Protein AF-A0A973GD30-F1 (afdb_monomer_lite)

Secondary structure (DSSP, 8-state):
-HHHHHHTTT-PEEEEEETTEEEEEETTTTTTTPPB-HHHHHHHHHHSTT-----BS-EEEE----TTS---PPPHHHHHHHHHHHTS------

Radius of gyration: 12.94 Å; chains: 1; bounding box: 34×26×35 Å

pLDDT: mean 84.68, std 13.88, range [34.47, 96.62]

Structure (mmCIF, N/CA/C/O backbone):
data_AF-A0A973GD30-F1
#
_entry.id   AF-A0A973GD30-F1
#
loop_
_atom_site.group_PDB
_atom_site.id
_atom_site.type_symbol
_atom_site.label_atom_id
_atom_site.label_alt_id
_atom_site.label_comp_id
_atom_site.label_asym_id
_atom_site.label_entity_id
_atom_site.label_seq_id
_atom_site.pdbx_PDB_ins_code
_atom_site.Cartn_x
_atom_site.Cartn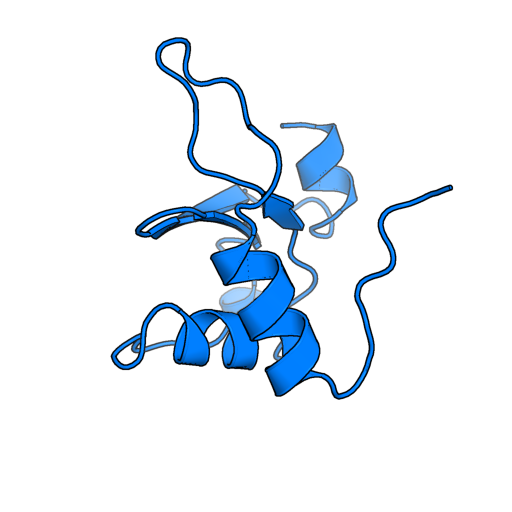_y
_atom_site.Cartn_z
_atom_site.occupancy
_atom_site.B_iso_or_equiv
_atom_site.auth_seq_id
_atom_site.auth_comp_id
_atom_site.auth_asym_id
_atom_site.auth_atom_id
_atom_site.pdbx_PDB_model_num
ATOM 1 N N . LEU A 1 1 ? 11.795 6.688 -6.803 1.00 64.75 1 LEU A N 1
ATOM 2 C CA . LEU A 1 1 ? 11.707 7.157 -5.396 1.00 64.75 1 LEU A CA 1
ATOM 3 C C . LEU A 1 1 ? 11.060 8.535 -5.261 1.00 64.75 1 LEU A C 1
ATOM 5 O O . LEU A 1 1 ? 10.055 8.616 -4.572 1.00 64.75 1 LEU A O 1
ATOM 9 N N . ASP A 1 2 ? 11.543 9.594 -5.922 1.00 68.19 2 ASP A N 1
ATOM 10 C CA . ASP A 1 2 ? 10.949 10.942 -5.764 1.00 68.19 2 ASP A CA 1
ATOM 11 C C . ASP A 1 2 ? 9.473 11.023 -6.190 1.00 68.19 2 ASP A C 1
ATOM 13 O O . ASP A 1 2 ? 8.666 11.652 -5.510 1.00 68.19 2 ASP A O 1
ATOM 17 N N . GLY A 1 3 ? 9.089 10.297 -7.246 1.00 71.75 3 GLY A N 1
ATOM 18 C CA . GLY A 1 3 ? 7.681 10.152 -7.634 1.00 71.75 3 GLY A CA 1
ATOM 19 C C . GLY A 1 3 ? 6.822 9.486 -6.553 1.00 71.75 3 GLY A C 1
ATOM 20 O O . GLY A 1 3 ? 5.717 9.942 -6.282 1.00 71.75 3 GLY A O 1
ATOM 21 N N . PHE A 1 4 ? 7.340 8.463 -5.866 1.00 72.25 4 PHE A N 1
ATOM 22 C CA . PHE A 1 4 ? 6.626 7.819 -4.759 1.00 72.25 4 PHE A CA 1
ATOM 23 C C . PHE A 1 4 ? 6.540 8.724 -3.536 1.00 72.25 4 PHE A C 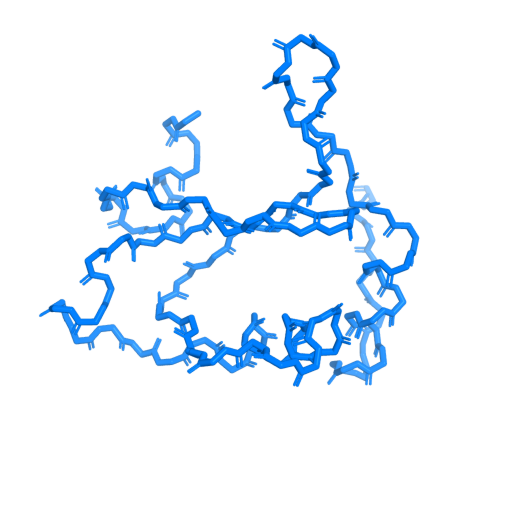1
ATOM 25 O O . PHE A 1 4 ? 5.477 8.798 -2.932 1.00 72.25 4 PHE A O 1
ATOM 32 N N . ARG A 1 5 ? 7.597 9.485 -3.221 1.00 74.75 5 ARG A N 1
ATOM 33 C CA . ARG A 1 5 ? 7.559 10.492 -2.147 1.00 74.75 5 ARG A CA 1
ATOM 34 C C . ARG A 1 5 ? 6.453 11.515 -2.369 1.00 74.75 5 ARG A C 1
ATOM 36 O O . ARG A 1 5 ? 5.765 11.863 -1.419 1.00 74.75 5 ARG A O 1
ATOM 43 N N . ALA A 1 6 ? 6.242 11.952 -3.610 1.00 71.69 6 ALA A N 1
ATOM 44 C CA . ALA A 1 6 ? 5.135 12.847 -3.941 1.00 71.69 6 ALA A CA 1
ATOM 45 C C . ALA A 1 6 ? 3.755 12.200 -3.705 1.00 71.69 6 ALA A C 1
ATOM 47 O O . ALA A 1 6 ? 2.809 12.894 -3.348 1.00 71.69 6 ALA A O 1
ATOM 48 N N . VAL A 1 7 ? 3.640 10.877 -3.871 1.00 72.62 7 VAL A N 1
ATOM 49 C CA . VAL A 1 7 ? 2.402 10.125 -3.609 1.00 72.62 7 VAL A CA 1
ATOM 50 C C . VAL A 1 7 ? 2.159 9.929 -2.110 1.00 72.62 7 VAL A C 1
ATOM 52 O O . VAL A 1 7 ? 1.011 9.997 -1.683 1.00 72.62 7 VAL A O 1
ATOM 55 N N . ILE A 1 8 ? 3.209 9.715 -1.310 1.00 77.88 8 ILE A N 1
ATOM 56 C CA . ILE A 1 8 ? 3.119 9.379 0.124 1.00 77.88 8 ILE A CA 1
ATOM 57 C C . ILE A 1 8 ? 3.339 10.575 1.074 1.00 77.88 8 ILE A C 1
ATOM 59 O O . ILE A 1 8 ? 3.792 10.394 2.199 1.00 77.88 8 ILE A O 1
ATOM 63 N N . ASP A 1 9 ? 3.018 11.793 0.627 1.00 73.44 9 ASP A N 1
ATOM 64 C CA . ASP A 1 9 ? 3.087 13.043 1.415 1.00 73.44 9 ASP A CA 1
ATOM 65 C C . ASP A 1 9 ? 4.503 13.440 1.898 1.00 73.44 9 ASP A C 1
ATOM 67 O O . ASP A 1 9 ? 4.700 14.032 2.957 1.00 73.44 9 ASP A O 1
ATOM 71 N N . GLY A 1 10 ? 5.528 13.116 1.103 1.00 69.06 10 GLY A N 1
ATOM 72 C CA . GLY A 1 10 ? 6.892 13.630 1.273 1.00 69.06 10 GLY A CA 1
ATOM 73 C C . GLY A 1 10 ? 7.709 13.014 2.416 1.00 69.06 10 GLY A C 1
ATOM 74 O O . GLY A 1 10 ? 8.812 13.492 2.684 1.00 69.06 10 GLY A O 1
ATOM 75 N N . GLY A 1 11 ? 7.203 11.971 3.078 1.00 78.12 11 GLY A N 1
ATOM 76 C CA . GLY A 1 11 ? 7.892 11.262 4.159 1.00 78.12 11 GLY A CA 1
ATOM 77 C C . GLY A 1 11 ? 9.027 10.326 3.723 1.00 78.12 11 GLY A C 1
ATOM 78 O O . GLY A 1 11 ? 9.373 10.204 2.541 1.00 78.12 11 GLY A O 1
ATOM 79 N N . TRP A 1 12 ? 9.613 9.640 4.709 1.00 88.88 12 TRP A N 1
ATOM 80 C CA . TRP A 1 12 ? 10.504 8.505 4.461 1.00 88.88 12 TRP A CA 1
ATOM 81 C C . TRP A 1 12 ? 9.689 7.337 3.909 1.00 88.88 12 TRP A C 1
ATOM 83 O O . TRP A 1 12 ? 8.589 7.068 4.380 1.00 88.88 12 TRP A O 1
ATOM 93 N N . ILE A 1 13 ? 10.203 6.685 2.865 1.00 90.69 13 ILE A N 1
ATOM 94 C CA . ILE A 1 13 ? 9.500 5.582 2.209 1.00 90.69 13 ILE A CA 1
ATOM 95 C C . ILE A 1 13 ? 9.848 4.280 2.926 1.00 90.69 13 ILE A C 1
ATOM 97 O O . ILE A 1 13 ? 11.016 3.898 2.962 1.00 90.69 13 ILE A O 1
ATOM 101 N N . GLU A 1 14 ? 8.824 3.561 3.368 1.00 92.06 14 GLU A N 1
ATOM 102 C CA . GLU A 1 14 ? 8.905 2.151 3.736 1.00 92.06 14 GLU A CA 1
ATOM 103 C C . GLU A 1 14 ? 8.349 1.284 2.600 1.00 92.06 14 GLU A C 1
ATOM 105 O O . GLU A 1 14 ? 7.351 1.641 1.970 1.00 92.06 14 GLU A O 1
ATOM 110 N N . ALA A 1 15 ? 8.987 0.138 2.350 1.00 92.62 15 ALA A N 1
ATOM 111 C CA . ALA A 1 15 ? 8.508 -0.880 1.422 1.00 92.62 15 ALA A CA 1
ATOM 112 C C . ALA A 1 15 ? 7.995 -2.107 2.190 1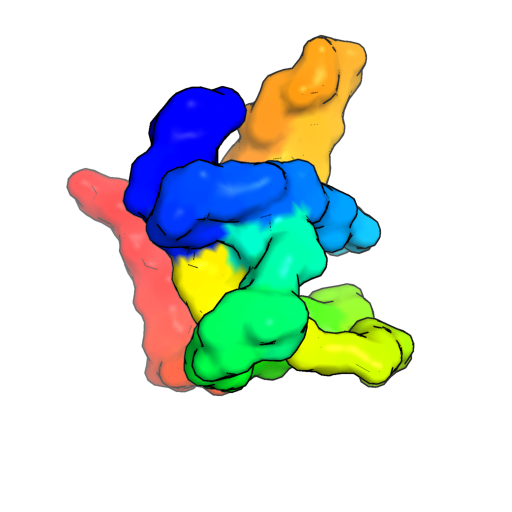.00 92.62 15 ALA A C 1
ATOM 114 O O . ALA A 1 15 ? 8.767 -2.819 2.832 1.00 92.62 15 ALA A O 1
ATOM 115 N N . VAL A 1 16 ? 6.704 -2.402 2.061 1.00 92.50 16 VAL A N 1
ATOM 116 C CA . VAL A 1 16 ? 6.058 -3.613 2.576 1.00 92.50 16 VAL A CA 1
ATOM 117 C C . VAL A 1 16 ? 5.870 -4.579 1.412 1.00 92.50 16 VAL A C 1
ATOM 119 O O . VAL A 1 16 ? 4.985 -4.391 0.580 1.00 92.50 16 VAL A O 1
ATOM 122 N N . SER A 1 17 ? 6.718 -5.603 1.330 1.00 91.12 17 SER A N 1
ATOM 123 C CA . SER A 1 17 ? 6.715 -6.551 0.207 1.00 91.12 17 SER A CA 1
ATOM 124 C C . SER A 1 17 ? 6.237 -7.936 0.624 1.00 91.12 17 SER A C 1
ATOM 126 O O . SER A 1 17 ? 6.511 -8.402 1.731 1.00 91.12 17 SER A O 1
ATOM 128 N N . GLY A 1 18 ? 5.539 -8.602 -0.288 1.00 87.19 18 GLY A N 1
ATOM 129 C CA . GLY A 1 18 ? 5.087 -9.980 -0.159 1.00 87.19 18 GLY A CA 1
ATOM 130 C C . GLY A 1 18 ? 5.051 -10.652 -1.526 1.00 87.19 18 GLY A C 1
ATOM 131 O O . GLY A 1 18 ? 5.535 -10.101 -2.511 1.00 87.19 18 GLY A O 1
ATOM 132 N N . ARG A 1 19 ? 4.473 -11.854 -1.597 1.00 85.50 19 ARG A N 1
ATOM 133 C CA . ARG A 1 19 ? 4.397 -12.585 -2.864 1.00 85.50 19 ARG A CA 1
ATOM 134 C C . ARG A 1 19 ? 3.527 -11.821 -3.867 1.00 85.50 19 ARG A C 1
ATOM 136 O O . ARG A 1 19 ? 2.334 -11.653 -3.638 1.00 85.50 19 ARG A O 1
ATOM 143 N N . GLY A 1 20 ? 4.121 -11.401 -4.974 1.00 84.62 20 GLY A N 1
ATOM 144 C CA . GLY A 1 20 ? 3.464 -10.727 -6.090 1.00 84.62 20 GLY A CA 1
ATOM 145 C C . GLY A 1 20 ? 3.191 -9.235 -5.894 1.00 84.62 20 GLY A C 1
ATOM 146 O O . GLY A 1 20 ? 2.480 -8.676 -6.734 1.00 84.62 20 GLY A O 1
ATOM 147 N N . PHE A 1 21 ? 3.704 -8.598 -4.830 1.00 90.38 21 PHE A N 1
ATOM 148 C CA . PHE A 1 21 ? 3.498 -7.167 -4.593 1.00 90.38 21 PHE A CA 1
ATOM 149 C C . PHE A 1 21 ? 4.595 -6.485 -3.765 1.00 90.38 21 PHE A C 1
ATOM 151 O O . PHE A 1 21 ? 5.188 -7.078 -2.860 1.00 90.38 21 PHE A O 1
ATOM 158 N N . THR A 1 22 ? 4.721 -5.178 -3.979 1.00 93.50 22 THR A N 1
ATOM 159 C CA . THR A 1 22 ? 5.367 -4.235 -3.065 1.00 93.50 22 THR A CA 1
ATOM 160 C C . THR A 1 22 ? 4.436 -3.050 -2.826 1.00 93.50 22 THR A C 1
ATOM 162 O O . THR A 1 22 ? 3.868 -2.482 -3.756 1.00 93.50 22 THR A O 1
ATOM 165 N N . LEU A 1 23 ? 4.239 -2.684 -1.560 1.00 93.12 23 LEU A N 1
ATOM 166 C CA . LEU A 1 23 ? 3.515 -1.483 -1.161 1.00 93.12 23 LEU A CA 1
ATOM 167 C C . LEU A 1 23 ? 4.487 -0.469 -0.563 1.00 93.12 23 LEU A C 1
ATOM 169 O O . LEU A 1 23 ? 5.203 -0.783 0.381 1.00 93.12 23 LEU A O 1
ATOM 173 N N . TYR A 1 24 ? 4.460 0.755 -1.073 1.00 93.31 24 TYR A N 1
ATOM 174 C CA . TYR A 1 24 ? 5.206 1.885 -0.538 1.00 93.31 24 TYR A CA 1
ATOM 175 C C . TYR A 1 24 ? 4.296 2.807 0.272 1.00 93.31 24 TYR A C 1
ATOM 177 O O . TYR A 1 24 ? 3.230 3.208 -0.206 1.00 93.31 24 TYR A O 1
ATOM 185 N N . CYS A 1 25 ? 4.721 3.170 1.480 1.00 94.12 25 CYS A N 1
ATOM 186 C CA . CYS A 1 25 ? 4.018 4.100 2.369 1.00 94.12 25 CYS A CA 1
ATOM 187 C C . CYS A 1 25 ? 4.995 4.975 3.167 1.00 94.12 25 CYS A C 1
ATOM 189 O O . CYS A 1 25 ? 6.207 4.783 3.098 1.00 94.12 25 CYS A O 1
ATOM 191 N N . ASP A 1 26 ? 4.464 5.952 3.907 1.00 93.81 26 ASP A N 1
ATOM 192 C CA . ASP A 1 26 ? 5.255 6.763 4.839 1.00 93.81 26 ASP A CA 1
ATOM 193 C C . ASP A 1 26 ? 5.629 5.933 6.073 1.00 93.81 26 ASP A C 1
ATOM 195 O O . ASP A 1 26 ? 4.755 5.572 6.866 1.00 93.81 26 ASP A O 1
ATOM 199 N N . GLU A 1 27 ? 6.925 5.664 6.236 1.00 93.88 27 GLU A N 1
ATOM 200 C CA . GLU A 1 27 ? 7.518 4.936 7.368 1.00 93.88 27 GLU A CA 1
ATOM 201 C C . GLU A 1 27 ? 7.095 5.544 8.718 1.00 93.88 27 GLU A C 1
ATOM 203 O O . GLU A 1 27 ? 6.856 4.853 9.709 1.00 93.88 27 GLU A O 1
ATOM 208 N N . GLU A 1 28 ? 6.926 6.866 8.763 1.00 93.69 28 GLU A N 1
ATOM 209 C CA . GLU A 1 28 ? 6.579 7.601 9.976 1.00 93.69 28 GLU A CA 1
ATOM 210 C C . GLU A 1 28 ? 5.076 7.884 10.088 1.00 93.69 28 GLU A C 1
ATOM 212 O O . GLU A 1 28 ? 4.654 8.628 10.978 1.00 93.69 28 GLU A O 1
ATOM 217 N N . GLY A 1 29 ? 4.236 7.304 9.224 1.00 93.38 29 GLY A N 1
ATOM 218 C CA . GLY A 1 29 ? 2.812 7.637 9.145 1.00 93.38 29 GLY A CA 1
ATOM 219 C C . GLY A 1 29 ? 2.062 7.484 10.476 1.00 93.38 29 GLY A C 1
ATOM 220 O O . GLY A 1 29 ? 1.166 8.273 10.784 1.00 93.38 29 GLY A O 1
ATOM 221 N N . LYS A 1 30 ? 2.464 6.521 11.317 1.00 92.94 30 LYS A N 1
ATOM 222 C CA . LYS A 1 30 ? 1.943 6.367 12.690 1.00 92.94 30 LYS A CA 1
ATOM 223 C C . LYS A 1 30 ? 2.377 7.509 13.608 1.00 92.94 30 LYS A C 1
ATOM 225 O O . LYS A 1 30 ? 1.538 8.076 14.302 1.00 92.94 30 LYS A O 1
ATOM 230 N N . ASN A 1 31 ? 3.663 7.860 13.588 1.00 93.81 31 ASN A N 1
ATOM 231 C CA . ASN A 1 31 ? 4.237 8.921 14.422 1.00 93.81 31 ASN A CA 1
ATOM 232 C C . ASN A 1 31 ? 3.676 10.300 14.049 1.00 93.81 31 ASN A C 1
ATOM 234 O O . ASN A 1 31 ? 3.442 11.133 14.919 1.00 93.81 31 ASN A O 1
ATOM 238 N N . LYS A 1 32 ? 3.395 10.513 12.760 1.00 92.25 32 LYS A N 1
ATOM 239 C CA . LYS A 1 32 ? 2.761 11.724 12.219 1.00 92.25 32 LYS A CA 1
ATOM 240 C C . LYS A 1 32 ? 1.253 11.796 12.482 1.00 92.25 32 LYS A C 1
ATOM 242 O O . LYS A 1 32 ? 0.638 12.823 12.216 1.00 92.25 32 LYS A O 1
ATOM 247 N N . GLY A 1 33 ? 0.639 10.721 12.983 1.00 93.38 33 GLY A N 1
ATOM 248 C CA . GLY A 1 33 ? -0.803 10.665 13.222 1.00 93.38 33 GLY A CA 1
ATOM 249 C C . GLY A 1 33 ? -1.637 10.685 11.937 1.00 93.38 33 GLY A C 1
ATOM 250 O O . GLY A 1 33 ? -2.761 11.194 11.944 1.00 93.38 33 GLY A O 1
ATOM 251 N N . LEU A 1 34 ? -1.106 10.150 10.829 1.00 93.06 34 LEU A N 1
ATOM 252 C CA . LEU A 1 34 ? -1.855 10.047 9.578 1.00 93.06 34 LEU A CA 1
ATOM 253 C C . LEU A 1 34 ? -3.089 9.156 9.754 1.00 93.06 34 LEU A C 1
ATOM 255 O O . LEU A 1 34 ? -3.182 8.310 10.643 1.00 93.06 34 LEU A O 1
ATOM 259 N N . ARG A 1 35 ? -4.083 9.334 8.885 1.00 95.31 35 ARG A N 1
ATOM 260 C CA . ARG A 1 35 ? -5.294 8.507 8.921 1.00 95.31 35 ARG A CA 1
ATOM 261 C C . ARG A 1 35 ? -5.009 7.101 8.402 1.00 95.31 35 ARG A C 1
ATOM 263 O O . ARG A 1 35 ? -4.296 6.939 7.417 1.00 95.31 35 ARG A O 1
ATOM 270 N N . VAL A 1 36 ? -5.655 6.099 8.999 1.00 96.62 36 VAL A N 1
ATOM 271 C CA . VAL A 1 36 ? -5.614 4.717 8.497 1.00 96.62 36 VAL A CA 1
ATOM 272 C C . VAL A 1 36 ? -6.124 4.665 7.058 1.00 96.62 36 VAL A C 1
ATOM 274 O O . VAL A 1 36 ? -7.274 5.017 6.772 1.00 96.62 36 VAL A O 1
ATOM 277 N N . ASN A 1 37 ? -5.300 4.133 6.166 1.00 94.44 37 ASN A N 1
ATOM 278 C CA . ASN A 1 37 ? -5.683 3.777 4.815 1.00 94.44 37 ASN A CA 1
ATOM 279 C C . ASN A 1 37 ? -6.348 2.403 4.824 1.00 94.44 37 ASN A C 1
ATOM 281 O O . ASN A 1 37 ? -5.713 1.356 4.671 1.00 94.44 37 ASN A O 1
ATOM 285 N N . ARG A 1 38 ? -7.668 2.412 5.038 1.00 93.25 38 ARG A N 1
ATOM 286 C CA . ARG A 1 38 ? -8.478 1.188 5.099 1.00 93.25 38 ARG A CA 1
ATOM 287 C C . ARG A 1 38 ? -8.388 0.376 3.810 1.00 93.25 38 ARG A C 1
ATOM 289 O O . ARG A 1 38 ? -8.362 -0.845 3.886 1.00 93.25 38 ARG A O 1
ATOM 296 N N . ARG A 1 39 ? -8.310 1.036 2.650 1.00 91.62 39 ARG A N 1
ATOM 297 C CA . ARG A 1 39 ? -8.239 0.364 1.346 1.00 91.62 39 ARG A CA 1
ATOM 298 C C . ARG A 1 39 ? -6.952 -0.441 1.209 1.00 91.62 39 ARG A C 1
ATOM 300 O O . ARG A 1 39 ? -7.035 -1.641 0.972 1.00 91.62 39 ARG A O 1
ATOM 307 N N . ALA A 1 40 ? -5.803 0.197 1.434 1.00 92.44 40 ALA A N 1
ATOM 308 C CA . ALA A 1 40 ? -4.502 -0.471 1.415 1.00 92.44 40 ALA A CA 1
ATOM 309 C C . ALA A 1 40 ? -4.416 -1.576 2.478 1.00 92.44 40 ALA A C 1
ATOM 311 O O . ALA A 1 40 ? -4.018 -2.697 2.182 1.00 92.44 40 ALA A O 1
ATOM 312 N N . THR A 1 41 ? -4.874 -1.287 3.700 1.00 94.50 41 THR A N 1
ATOM 313 C CA . THR A 1 41 ? -4.860 -2.255 4.807 1.00 94.50 41 THR A CA 1
ATOM 314 C C . THR A 1 41 ? -5.677 -3.509 4.489 1.00 94.50 41 THR A C 1
ATOM 316 O O . THR A 1 41 ? -5.234 -4.616 4.780 1.00 94.50 41 THR A O 1
ATOM 319 N N . LEU A 1 42 ? -6.874 -3.361 3.912 1.00 92.38 42 LEU A N 1
ATOM 320 C CA . LEU A 1 42 ? -7.726 -4.507 3.594 1.00 92.38 42 LEU A CA 1
ATOM 321 C C . LEU A 1 42 ? -7.160 -5.340 2.440 1.00 92.38 42 LEU A C 1
ATOM 323 O O . LEU A 1 42 ? -7.162 -6.561 2.552 1.00 92.38 42 LEU A O 1
ATOM 327 N N . VAL A 1 43 ? -6.611 -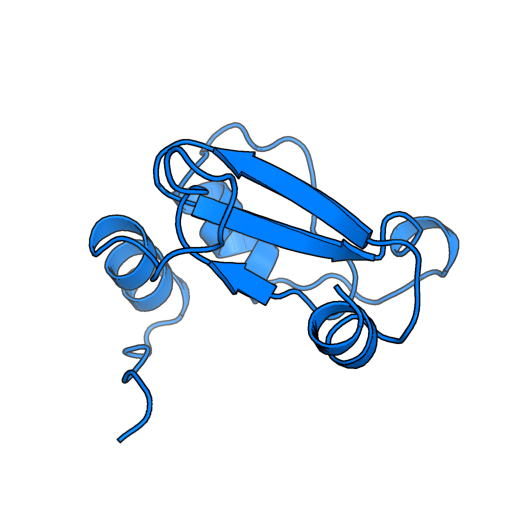4.711 1.394 1.00 91.44 43 VAL A N 1
ATOM 328 C CA . VAL A 1 43 ? -5.951 -5.449 0.301 1.00 91.44 43 VAL A CA 1
ATOM 329 C C . VAL A 1 43 ? -4.733 -6.210 0.809 1.00 91.44 43 VAL A C 1
ATOM 331 O O . VAL A 1 43 ? -4.594 -7.392 0.511 1.00 91.44 43 VAL A O 1
ATOM 334 N N . LEU A 1 44 ? -3.902 -5.596 1.660 1.00 92.06 44 LEU A N 1
ATOM 335 C CA . LEU A 1 44 ? -2.785 -6.311 2.278 1.00 92.06 44 LEU A CA 1
ATOM 336 C C . LEU A 1 44 ? -3.249 -7.471 3.154 1.00 92.06 44 LEU A C 1
ATOM 338 O O . LEU A 1 44 ? -2.620 -8.516 3.1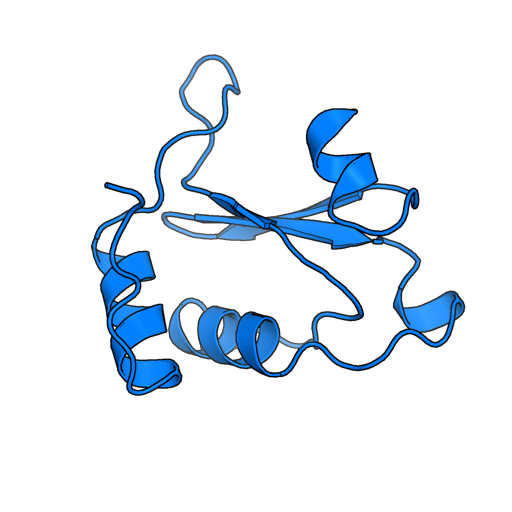34 1.00 92.06 44 LEU A O 1
ATOM 342 N N . ARG A 1 45 ? -4.354 -7.339 3.893 1.00 92.88 45 ARG A N 1
ATOM 343 C CA . ARG A 1 45 ? -4.909 -8.464 4.661 1.00 92.88 45 ARG A CA 1
ATOM 344 C C . ARG A 1 45 ? -5.504 -9.551 3.775 1.00 92.88 45 ARG A C 1
ATOM 346 O O . ARG A 1 45 ? -5.537 -10.697 4.198 1.00 92.88 45 ARG A O 1
ATOM 353 N N . HIS A 1 46 ? -5.970 -9.225 2.576 1.00 91.19 46 HIS A N 1
ATOM 354 C CA . HIS A 1 46 ? -6.399 -10.238 1.620 1.00 91.19 46 HIS A CA 1
ATOM 355 C C . HIS A 1 46 ? -5.188 -11.021 1.085 1.00 91.19 46 HIS A C 1
ATOM 357 O O . HIS A 1 46 ? -5.153 -12.245 1.176 1.00 91.19 46 HIS A O 1
ATOM 363 N N . LEU A 1 47 ? -4.164 -10.309 0.604 1.00 90.12 47 LEU A N 1
ATOM 364 C CA . LEU A 1 47 ? -2.941 -10.890 0.028 1.00 90.12 47 LEU A CA 1
ATOM 365 C C . LEU A 1 47 ? -2.046 -11.568 1.074 1.00 90.12 47 LEU A C 1
ATOM 367 O O . LEU A 1 47 ? -1.357 -12.549 0.803 1.00 90.12 47 LEU A O 1
ATOM 371 N N . TRP A 1 48 ? -2.064 -11.047 2.295 1.00 92.12 48 TRP A N 1
ATOM 372 C CA . TRP A 1 48 ? -1.315 -11.530 3.441 1.00 92.12 48 TRP A CA 1
ATOM 373 C C . TRP A 1 48 ? -2.251 -11.615 4.662 1.00 92.12 48 TRP A C 1
ATOM 375 O O . TRP A 1 48 ? -2.258 -10.728 5.516 1.00 92.12 48 TRP A O 1
ATOM 385 N N . PRO A 1 49 ? -3.004 -12.725 4.822 1.00 90.69 49 PRO A N 1
ATOM 386 C CA . PRO A 1 49 ? -4.015 -12.890 5.881 1.00 90.69 49 PRO A CA 1
ATOM 387 C C . PRO A 1 49 ? -3.539 -12.692 7.322 1.00 90.69 49 PRO A C 1
ATOM 389 O O . PRO A 1 49 ? -4.340 -12.415 8.211 1.00 90.69 49 PRO A O 1
ATOM 392 N N . ARG A 1 50 ? -2.233 -12.838 7.572 1.00 91.69 50 ARG A N 1
ATOM 393 C CA . ARG A 1 50 ? -1.606 -12.621 8.884 1.00 91.69 50 ARG A CA 1
ATOM 394 C C . ARG A 1 50 ? -0.889 -11.275 9.006 1.00 91.69 50 ARG A C 1
ATOM 396 O O . ARG A 1 50 ? -0.101 -11.118 9.933 1.00 91.69 50 ARG A O 1
ATOM 403 N N . PHE A 1 51 ? -1.126 -10.332 8.093 1.00 92.44 51 PHE A N 1
ATOM 404 C CA . PHE A 1 51 ? -0.527 -9.003 8.156 1.00 92.44 51 PHE A CA 1
ATOM 405 C C . PHE A 1 51 ? -0.878 -8.335 9.501 1.00 92.44 51 PHE A C 1
ATOM 407 O O . PHE A 1 51 ? -2.062 -8.105 9.775 1.00 92.44 51 PHE A O 1
ATOM 414 N N . PRO A 1 52 ? 0.116 -8.056 10.365 1.00 93.06 52 PRO A N 1
ATOM 415 C CA . PRO A 1 52 ? -0.125 -7.717 11.767 1.00 93.06 52 PRO A CA 1
ATOM 416 C C . PRO A 1 52 ? -0.444 -6.234 11.991 1.00 93.06 52 PRO A C 1
ATOM 418 O O . PRO A 1 52 ? -0.557 -5.804 13.137 1.00 93.06 52 PRO A O 1
ATOM 421 N N . ASP A 1 53 ? -0.571 -5.448 10.921 1.00 94.81 53 ASP A N 1
ATOM 422 C CA . ASP A 1 53 ? -0.526 -3.993 11.001 1.00 94.81 53 ASP A CA 1
ATOM 423 C C . ASP A 1 53 ? -1.639 -3.298 10.194 1.00 94.81 53 ASP A C 1
ATOM 425 O O . ASP A 1 53 ? -2.578 -3.923 9.675 1.00 94.81 53 ASP A O 1
ATOM 429 N N . VAL A 1 54 ? -1.557 -1.970 10.140 1.00 95.69 54 VAL A N 1
ATOM 430 C CA . VAL A 1 54 ? -2.385 -1.076 9.337 1.00 95.69 54 VAL A CA 1
ATOM 431 C C . VAL A 1 54 ? -1.500 -0.091 8.581 1.00 95.69 54 VAL A C 1
ATOM 433 O O . VAL A 1 54 ? -0.492 0.384 9.097 1.00 95.69 54 VAL A O 1
ATOM 436 N N . ILE A 1 55 ? -1.906 0.246 7.361 1.00 95.62 55 ILE A N 1
ATOM 437 C CA . ILE A 1 55 ? -1.220 1.256 6.555 1.00 95.62 55 ILE A CA 1
ATOM 438 C C . ILE A 1 55 ? -1.769 2.633 6.907 1.00 95.62 55 ILE A C 1
ATOM 440 O O . ILE A 1 55 ? -2.987 2.828 6.969 1.00 95.62 55 ILE A O 1
ATOM 444 N N . MET A 1 56 ? -0.870 3.585 7.132 1.00 94.81 56 MET A N 1
ATOM 445 C CA . MET A 1 56 ? -1.187 4.954 7.529 1.00 94.81 56 MET A CA 1
ATOM 446 C C . MET A 1 56 ? -0.886 5.901 6.368 1.00 94.81 56 MET A C 1
ATOM 448 O O . MET A 1 56 ? 0.210 5.876 5.823 1.00 94.81 56 MET A O 1
ATOM 452 N N . GLY A 1 57 ? -1.852 6.744 6.001 1.00 93.38 57 GLY A N 1
ATOM 453 C CA . GLY A 1 57 ? -1.694 7.712 4.917 1.00 93.38 57 GLY A CA 1
ATOM 454 C C . GLY A 1 57 ? -1.772 7.117 3.503 1.00 93.38 57 GLY A C 1
ATOM 455 O O . GLY A 1 57 ? -2.161 5.959 3.310 1.00 93.38 57 GLY A O 1
ATOM 456 N N . PRO A 1 58 ? -1.480 7.929 2.475 1.00 92.88 58 PRO A N 1
ATOM 457 C CA . PRO A 1 58 ? -1.421 7.456 1.099 1.00 92.88 58 PRO A CA 1
ATOM 458 C C . PRO A 1 58 ? -0.399 6.324 0.932 1.00 92.88 58 PRO A C 1
ATOM 460 O O . PRO A 1 58 ? 0.591 6.246 1.655 1.00 92.88 58 PRO A O 1
ATOM 463 N N . ALA A 1 59 ? -0.652 5.442 -0.031 1.00 91.81 59 ALA A N 1
ATOM 464 C CA . ALA A 1 59 ? 0.233 4.331 -0.348 1.00 91.81 59 ALA A CA 1
ATOM 465 C C . ALA A 1 59 ? 0.206 4.045 -1.851 1.00 91.81 59 ALA A C 1
ATOM 467 O O . ALA A 1 59 ? -0.804 4.302 -2.512 1.00 91.81 59 ALA A O 1
ATOM 468 N N . PHE A 1 60 ? 1.297 3.486 -2.366 1.00 90.56 60 PHE A N 1
ATOM 469 C CA . PHE A 1 60 ? 1.432 3.045 -3.752 1.00 90.56 60 PHE A CA 1
ATOM 470 C C . PHE A 1 60 ? 1.687 1.537 -3.788 1.00 90.56 60 PHE A C 1
ATOM 472 O O . PHE A 1 60 ? 2.539 1.057 -3.052 1.00 90.56 60 PHE A O 1
ATOM 479 N N . LEU A 1 61 ? 0.942 0.794 -4.607 1.00 89.62 61 LEU A N 1
ATOM 480 C CA . LEU A 1 61 ? 1.043 -0.664 -4.720 1.00 89.62 61 LEU A CA 1
ATOM 481 C C . LEU A 1 61 ? 1.506 -1.028 -6.136 1.00 89.62 61 LEU A C 1
ATOM 483 O O . LEU A 1 61 ? 0.847 -0.651 -7.104 1.00 89.62 61 LEU A O 1
ATOM 487 N N . CYS A 1 62 ? 2.607 -1.764 -6.238 1.00 91.12 62 CYS A N 1
ATOM 488 C CA . CYS A 1 62 ? 3.190 -2.295 -7.471 1.00 91.12 62 CYS A CA 1
ATOM 489 C C . CYS A 1 62 ? 3.441 -3.809 -7.347 1.00 91.12 62 CYS A C 1
ATOM 491 O O . CYS A 1 62 ? 3.155 -4.416 -6.310 1.00 91.12 62 CYS A O 1
ATOM 493 N N . GLY A 1 63 ? 3.910 -4.433 -8.428 1.00 90.88 63 GLY A N 1
ATOM 494 C CA . GLY A 1 63 ? 4.380 -5.816 -8.424 1.00 90.88 63 GLY A CA 1
ATOM 495 C C . GLY A 1 63 ? 5.715 -5.981 -7.697 1.00 90.88 63 GLY A C 1
ATOM 496 O O . GLY A 1 63 ? 6.308 -5.017 -7.220 1.00 90.88 63 GLY A O 1
ATOM 497 N N . GLU A 1 64 ? 6.193 -7.222 -7.607 1.00 89.25 64 GLU A N 1
ATOM 498 C CA . GLU A 1 64 ? 7.535 -7.493 -7.077 1.00 89.25 64 GLU A CA 1
ATOM 499 C C . GLU A 1 64 ? 8.609 -6.821 -7.946 1.00 89.25 64 GLU A C 1
ATOM 501 O O . GLU A 1 64 ? 8.462 -6.787 -9.173 1.00 89.25 64 GLU A O 1
ATOM 506 N N . PRO A 1 65 ? 9.720 -6.353 -7.358 1.00 88.94 65 PRO A N 1
ATOM 507 C CA . PRO A 1 65 ? 10.847 -5.883 -8.141 1.00 88.94 65 PRO A CA 1
ATOM 508 C C . PRO A 1 65 ? 11.377 -6.986 -9.060 1.00 88.94 65 PRO A C 1
ATOM 510 O O . PRO A 1 65 ? 11.461 -8.158 -8.674 1.00 88.94 65 PRO A O 1
ATOM 513 N N . ASP A 1 66 ? 11.768 -6.622 -10.276 1.00 89.25 66 ASP A N 1
ATOM 514 C CA . ASP A 1 66 ? 12.406 -7.559 -11.191 1.00 89.25 66 ASP A CA 1
ATOM 515 C C . ASP A 1 66 ? 13.848 -7.898 -10.744 1.00 89.25 66 ASP A C 1
ATOM 517 O O . ASP A 1 66 ? 14.349 -7.468 -9.702 1.00 89.25 66 ASP A O 1
ATOM 521 N N . ARG A 1 67 ? 14.581 -8.676 -11.552 1.00 90.25 67 ARG A N 1
ATOM 522 C CA . ARG A 1 67 ? 15.975 -9.049 -11.230 1.00 90.25 67 ARG A CA 1
ATOM 523 C C . ARG A 1 67 ? 16.949 -7.865 -11.199 1.00 90.25 67 ARG A C 1
ATOM 525 O O . ARG A 1 67 ? 18.083 -8.044 -10.756 1.00 90.25 67 ARG A O 1
ATOM 532 N N . ARG A 1 68 ? 16.554 -6.707 -11.724 1.00 91.00 68 ARG A N 1
ATOM 533 C CA . ARG A 1 68 ? 17.323 -5.459 -11.715 1.00 91.00 68 ARG A CA 1
ATOM 534 C C . ARG A 1 68 ? 16.930 -4.565 -10.538 1.00 91.00 68 ARG A C 1
ATOM 536 O O . ARG A 1 68 ? 17.647 -3.606 -10.270 1.00 91.00 68 ARG A O 1
ATOM 543 N N . GLY A 1 69 ? 15.878 -4.929 -9.803 1.00 86.00 69 GLY A N 1
ATOM 544 C CA . GLY A 1 69 ? 15.324 -4.143 -8.707 1.00 86.00 69 GLY A CA 1
ATOM 545 C C . GLY A 1 69 ? 14.361 -3.057 -9.181 1.00 86.00 69 GLY A C 1
ATOM 546 O O . GLY A 1 69 ? 14.052 -2.164 -8.396 1.00 86.00 69 GLY A O 1
ATOM 547 N N . ASP A 1 70 ? 13.911 -3.121 -10.436 1.00 88.06 70 ASP A N 1
ATOM 548 C CA . ASP A 1 70 ? 12.942 -2.182 -10.988 1.00 88.06 70 ASP A CA 1
ATOM 549 C C . ASP A 1 70 ? 11.521 -2.618 -10.604 1.00 88.06 70 ASP A C 1
ATOM 551 O O . ASP A 1 70 ? 11.193 -3.807 -10.652 1.00 88.06 70 ASP A O 1
ATOM 555 N N . ASP A 1 71 ? 10.674 -1.656 -10.231 1.00 88.06 71 ASP A N 1
ATOM 556 C CA . ASP A 1 71 ? 9.256 -1.901 -9.959 1.00 88.06 71 ASP A CA 1
ATOM 557 C C . ASP A 1 71 ? 8.551 -2.486 -11.187 1.00 88.06 71 ASP A C 1
ATOM 559 O O . ASP A 1 71 ? 8.785 -2.062 -12.321 1.00 88.06 71 ASP A O 1
ATOM 563 N N . THR A 1 72 ? 7.639 -3.429 -10.955 1.00 89.81 72 THR A N 1
ATOM 564 C CA . THR A 1 72 ? 6.838 -4.051 -12.016 1.00 89.81 72 THR A CA 1
ATOM 565 C C . THR A 1 72 ? 5.349 -3.765 -11.845 1.00 89.81 72 THR A C 1
ATOM 567 O O . THR A 1 72 ? 4.901 -3.232 -10.825 1.00 89.81 72 THR A O 1
ATOM 570 N N . ASP A 1 73 ? 4.559 -4.117 -12.858 1.00 89.00 73 ASP A N 1
ATOM 571 C CA . ASP A 1 73 ? 3.104 -4.068 -12.760 1.00 89.00 73 ASP A CA 1
ATOM 572 C C . ASP A 1 73 ? 2.590 -5.030 -11.682 1.00 89.00 73 ASP A C 1
ATOM 574 O O . ASP A 1 73 ? 3.136 -6.115 -11.464 1.00 89.00 73 ASP A O 1
ATOM 578 N N . VAL A 1 74 ? 1.496 -4.649 -11.020 1.00 86.69 74 VAL A N 1
ATOM 579 C CA . VAL A 1 74 ? 0.816 -5.533 -10.066 1.00 86.69 74 VAL A CA 1
ATOM 580 C C . VAL A 1 74 ? 0.396 -6.841 -10.740 1.00 86.69 74 VAL A C 1
ATOM 582 O O . VAL A 1 74 ? -0.102 -6.856 -11.867 1.00 86.69 74 VAL A O 1
ATOM 585 N N . SER A 1 75 ? 0.563 -7.959 -10.032 1.00 84.12 75 SER A N 1
ATOM 586 C CA . SER A 1 75 ? 0.103 -9.255 -10.532 1.00 84.12 75 SER A CA 1
ATOM 587 C C . SER A 1 75 ? -1.428 -9.312 -10.645 1.00 84.12 75 SER A C 1
ATOM 589 O O . SER A 1 75 ? -2.151 -8.607 -9.938 1.00 84.12 75 SER A O 1
ATOM 591 N N . ALA A 1 76 ? -1.947 -10.200 -11.498 1.00 84.94 76 ALA A N 1
ATOM 592 C CA . ALA A 1 76 ? -3.392 -10.399 -11.639 1.00 84.94 76 ALA A CA 1
ATOM 593 C C . ALA A 1 76 ? -4.075 -10.801 -10.315 1.00 84.94 76 ALA A C 1
ATOM 595 O O . ALA A 1 76 ? -5.212 -10.411 -10.072 1.00 84.94 76 ALA A O 1
ATOM 596 N N . GLU A 1 77 ? -3.366 -11.527 -9.442 1.00 84.19 77 GLU A N 1
ATOM 597 C CA . GLU A 1 77 ? -3.827 -11.892 -8.093 1.00 84.19 77 GLU A CA 1
ATOM 598 C C . GLU A 1 77 ? -4.057 -10.647 -7.221 1.00 84.19 77 GLU A C 1
ATOM 600 O O . GLU A 1 77 ? -5.064 -10.545 -6.526 1.00 84.19 77 GLU A O 1
ATOM 605 N N . VAL A 1 78 ? -3.166 -9.656 -7.313 1.00 84.69 78 VAL A N 1
ATOM 606 C CA . VAL A 1 78 ? -3.288 -8.377 -6.598 1.00 84.69 78 VAL A CA 1
ATOM 607 C C . VAL A 1 78 ? -4.454 -7.545 -7.121 1.00 84.69 78 VAL A C 1
ATOM 609 O O . VAL A 1 78 ? -5.202 -6.979 -6.323 1.00 84.69 78 VAL A O 1
ATOM 612 N N . VAL A 1 79 ? -4.637 -7.494 -8.443 1.00 86.88 79 VAL A N 1
ATOM 613 C CA . VAL A 1 79 ? -5.790 -6.817 -9.061 1.00 86.88 79 VAL A CA 1
ATOM 614 C C . VAL A 1 79 ? -7.091 -7.469 -8.600 1.00 86.88 79 VAL A C 1
ATOM 616 O O . VAL A 1 79 ? -7.983 -6.775 -8.122 1.00 86.88 79 VAL A O 1
ATOM 619 N N . GLN A 1 80 ? -7.170 -8.799 -8.651 1.00 86.81 80 GLN A N 1
ATOM 620 C CA . GLN A 1 80 ? -8.341 -9.540 -8.194 1.00 86.81 80 GLN A CA 1
ATOM 621 C C . GLN A 1 80 ? -8.631 -9.289 -6.706 1.00 86.81 80 GLN A C 1
ATOM 623 O O . GLN A 1 80 ? -9.767 -8.987 -6.345 1.00 86.81 80 GLN A O 1
ATOM 628 N N . ALA A 1 81 ? -7.611 -9.349 -5.846 1.00 85.69 81 ALA A N 1
ATOM 629 C CA . ALA A 1 81 ? -7.763 -9.079 -4.419 1.00 85.69 81 ALA A CA 1
ATOM 630 C C . ALA A 1 81 ? -8.307 -7.668 -4.158 1.00 85.69 81 ALA A C 1
ATOM 632 O O . ALA A 1 81 ? -9.158 -7.468 -3.288 1.00 85.69 81 ALA A O 1
ATOM 633 N N . ALA A 1 82 ? -7.831 -6.677 -4.911 1.00 84.81 82 ALA A N 1
ATOM 634 C CA . ALA A 1 82 ? -8.320 -5.311 -4.824 1.00 84.81 82 ALA A CA 1
ATOM 635 C C . ALA A 1 82 ? -9.769 -5.173 -5.309 1.00 84.81 82 ALA A C 1
ATOM 637 O O . ALA A 1 82 ? -10.570 -4.532 -4.624 1.00 84.81 82 ALA A O 1
ATOM 638 N N . ASP A 1 83 ? -10.122 -5.819 -6.419 1.00 85.75 83 ASP A N 1
ATOM 639 C CA . ASP A 1 83 ? -11.477 -5.824 -6.972 1.00 85.75 83 ASP A CA 1
ATOM 640 C C . ASP A 1 83 ? -12.482 -6.437 -5.989 1.00 85.75 83 ASP A C 1
ATOM 642 O O . ASP A 1 83 ? -13.524 -5.841 -5.702 1.00 85.75 83 ASP A O 1
ATOM 646 N N . GLU A 1 84 ? -12.142 -7.589 -5.406 1.00 85.38 84 GLU A N 1
ATOM 647 C CA . GLU A 1 84 ? -12.952 -8.275 -4.394 1.00 85.38 84 GLU A CA 1
ATOM 648 C C . GLU A 1 84 ? -13.073 -7.451 -3.104 1.00 85.38 84 GLU A C 1
ATOM 650 O O . GLU A 1 84 ? -14.143 -7.383 -2.496 1.00 85.38 84 GLU A O 1
ATOM 655 N N . THR A 1 85 ? -11.990 -6.783 -2.694 1.00 84.25 85 THR A N 1
ATOM 656 C CA . THR A 1 85 ? -11.957 -5.986 -1.459 1.00 84.25 85 THR A CA 1
ATOM 657 C C . THR A 1 85 ? -12.722 -4.669 -1.590 1.00 84.25 85 THR A C 1
ATOM 659 O O . THR A 1 85 ? -13.324 -4.199 -0.621 1.00 84.25 85 THR A O 1
ATOM 662 N N . TRP A 1 86 ? -12.676 -4.025 -2.756 1.00 81.00 86 TRP A N 1
ATOM 663 C CA . TRP A 1 86 ? -13.238 -2.687 -2.960 1.00 81.00 86 TRP A CA 1
ATOM 664 C C . TRP A 1 86 ? -14.579 -2.694 -3.691 1.00 81.00 86 TRP A C 1
ATOM 666 O O . TRP A 1 86 ? -15.203 -1.638 -3.810 1.00 81.00 86 TRP A O 1
ATOM 676 N N . GLY A 1 87 ? -15.032 -3.848 -4.187 1.00 69.81 87 GLY A N 1
ATOM 677 C CA . GLY A 1 87 ? -16.256 -3.959 -4.983 1.00 69.81 87 GLY A CA 1
ATOM 678 C C . GLY A 1 87 ? -16.219 -3.100 -6.252 1.00 69.81 87 GLY A C 1
ATOM 679 O O . GLY A 1 87 ? -17.262 -2.744 -6.794 1.00 69.81 87 GLY A O 1
ATOM 680 N N . THR A 1 88 ? -15.022 -2.704 -6.689 1.00 55.34 88 THR A N 1
ATOM 681 C CA . THR A 1 88 ? -14.784 -1.822 -7.830 1.00 55.34 88 THR A CA 1
ATOM 682 C C . THR A 1 88 ? -13.569 -2.331 -8.575 1.00 55.34 88 THR A C 1
ATOM 684 O O . THR A 1 88 ? -12.479 -2.347 -8.012 1.00 55.34 88 THR A O 1
ATOM 687 N N . ALA A 1 89 ? -13.787 -2.722 -9.834 1.00 45.47 89 ALA A N 1
ATOM 688 C CA . ALA A 1 89 ? -12.728 -3.043 -10.774 1.00 45.47 89 ALA A CA 1
ATOM 689 C C . ALA A 1 89 ? -11.704 -1.903 -10.767 1.00 45.47 89 ALA A C 1
ATOM 691 O O . ALA A 1 89 ? -12.041 -0.768 -11.123 1.00 45.47 89 ALA A O 1
ATOM 692 N N . LEU A 1 90 ? -10.471 -2.185 -10.360 1.00 51.09 90 LEU A N 1
ATOM 693 C CA . LEU A 1 90 ? -9.320 -1.356 -10.666 1.00 51.09 90 LEU A CA 1
ATOM 694 C C . LEU A 1 90 ? -9.139 -1.391 -12.180 1.00 51.09 90 LEU A C 1
ATOM 696 O O . LEU A 1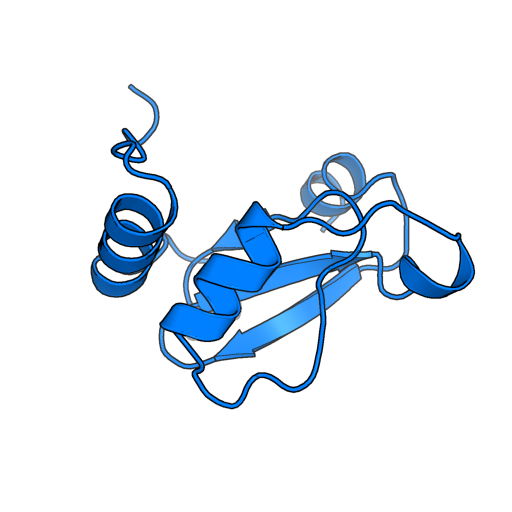 90 ? -8.316 -2.127 -12.718 1.00 51.09 90 LEU A O 1
ATOM 700 N N . SER A 1 91 ? -9.943 -0.617 -12.904 1.00 41.56 91 SER A N 1
ATOM 701 C CA . SER A 1 91 ? -9.685 -0.385 -14.311 1.00 41.56 91 SER A CA 1
ATOM 702 C C . SER A 1 91 ? -8.320 0.287 -14.394 1.00 41.56 91 SER A C 1
ATOM 704 O O . SER A 1 91 ? -8.178 1.449 -13.999 1.00 41.56 91 SER A O 1
ATOM 706 N N . ALA A 1 92 ? -7.333 -0.475 -14.867 1.00 34.47 92 ALA A N 1
ATOM 707 C CA . ALA A 1 92 ? -6.045 0.032 -15.302 1.00 34.47 92 ALA A CA 1
ATOM 708 C C . ALA A 1 92 ? -6.265 1.293 -16.161 1.00 34.47 92 ALA A C 1
ATOM 710 O O . ALA A 1 92 ? -7.268 1.364 -16.887 1.00 34.47 92 ALA A O 1
ATOM 711 N N . PRO A 1 93 ? -5.392 2.309 -16.051 1.00 37.53 93 PRO A N 1
ATOM 712 C CA . PRO A 1 93 ? -5.565 3.550 -16.792 1.00 37.53 93 PRO A CA 1
ATOM 713 C C . PRO A 1 93 ? -5.691 3.252 -18.295 1.00 37.53 93 PRO A C 1
ATOM 715 O O . PRO A 1 93 ? -4.913 2.471 -18.841 1.00 37.53 93 PRO A O 1
ATOM 718 N N . ARG A 1 94 ? -6.720 3.835 -18.925 1.00 35.94 94 ARG A N 1
ATOM 719 C CA . ARG A 1 94 ? -6.868 3.873 -20.387 1.00 35.94 94 ARG A CA 1
ATOM 720 C C . ARG A 1 94 ? -5.860 4.828 -21.003 1.00 35.94 94 ARG A C 1
ATOM 722 O O . ARG A 1 94 ? -5.622 5.882 -20.374 1.00 35.94 94 ARG A O 1
#

Sequence (94 aa):
LDGFRAVIDGGWIEAVSGRGFTLYCDEEGKNKGLRVNRRATLVLRHLWPRFPDVIMGPAFLCGEPDRRGDDTDVSAEVVQAADETWGTALSAPR

Foldseek 3Di:
DVVQCVQQVNADWDWDDDAFKIKIHHPCLVVVVAAFPPLVQQLCCLVPVVPPDTGGGGMDMFTQQDPVRHTHHGDPVSQVSSCVRVVDRPPDDD

=== Feature glossary ===
The record interleaves many kinds of information about one protein. Here is each kind framed as the question it answers.

Q: What known structures does this most resemble?
A: Structural nearest neighbors (via Foldseek easy-search vs the PDB). Reported per hit: target PDB id, E-value, and alignment TM-score. A TM-score above ~0.5 is the conventional threshold for 'same fold'.

Q: Where is each backbone atom in 3D?
A: The mmCIF table is the protein's shape written out atom by atom. For each backbone N, Cα, C, and carbonyl O, it records an (x, y, z) coordinate triple in Å plus the residue type, chain letter, and residue number.

Q: What are the backbone torsion angles?
A: The φ/ψ torsion pair specifies the backbone conformation at each residue. φ rotates about the N–Cα bond, ψ about the Cα–C bond. Steric clashes forbid most of the (φ, ψ) plane — the allowed regions (α-helix basin, β-sheet basin, left-handed helix) are the Ramachandran-allowed regions.

Q: Which residues are buried vs exposed?
A: Solvent-accessible surface area (SASA) is the area in Å² traced out by the centre of a 1.4 Å probe sphere (a water molecule) rolled over the protein's van der Waals surface (Shrake–Rupley / Lee–Richards construction). Buried residues have near-zero SASA; fully exposed residues can exceed 200 Å². The total SASA scales roughly with the number of surface residues.

Q: How confident is the AlphaFold model at each residue?
A: pLDDT is the predicted lDDT-Cα score: AlphaFold's confidence that the local environment of each residue (all inter-atomic distances within 15 Å) is correctly placed. It is a per-residue number between 0 and 100, with higher meaning more reliable.

Q: What does the local fold look like, residue by residue?
A: 3Di is Foldseek's structural alphabet. Each residue is assigned one of twenty discrete states based on how its Cα sits relative to its spatial (not sequential) neighbors. Aligning 3Di strings finds structural homologs roughly as well as full 3D superposition, but orders of magnitude faster.

Q: How big and how compact is the whole molecule?
A: Radius of gyration (Rg) is the root-mean-square distance of Cα atoms from their centroid — a single number for overall size and compactness. A globular domain of N residues has Rg ≈ 2.2·N^0.38 Å; an extended or disordered chain has a much larger Rg. The Cα contact count is the number of residue pairs whose Cα atoms are within 8 Å and are more than four positions apart in sequence — a standard proxy for tertiary packing density. The bounding box is the smallest axis-aligned box enclosing all Cα atoms.

Q: Which residues are in helices, strands, or loops?
A: DSSP 8-state secondary structure assigns each residue one of H (α-helix), G (3₁₀-helix), I (π-helix), E (extended β-strand), B (isolated β-bridge), T (hydrogen-bonded turn), S (bend), or '-' (coil). The assignment is computed from backbone hydrogen-bond geometry via the Kabsch–Sander algorithm.

Q: How mobile is each atom in the crystal?
A: Crystallographic B-factors measure how much each atom's electron density is smeared out, in Å². They rise in mobile loops and surface residues and fall in the buried interior. In AlphaFold models this column is repurposed to hold pLDDT instead.

Q: What if only a Cα trace is available?
A: P-SEA three-state annotation labels each residue as helix, strand, or coil based purely on the geometry of the Cα trace. It serves as a fallback when the full backbone (and thus DSSP) is unavailable.

Q: What family and function is it annotated with?
A: Database cross-references. InterPro integrates a dozen domain/family signature databases into unified entries with residue-range hits. GO terms attach function/process/location labels with evidence codes. CATH codes position the fold in a four-level structural taxonomy. Organism is the NCBI-taxonomy species name.

Q: Are the domains correctly placed relative to each other?
A: Predicted Aligned Error (PAE) is an AlphaFold confidence matrix: entry (i, j) is the expected error in the position of residue j, in ångströms, when the prediction is superimposed on the true structure at residue i. Low PAE within a block of residues means that block is internally rigid and well-predicted; high PAE between two blocks means their relative placement is uncertain even if each block individually is confident.

Q: What do the diagnostic plots show?
A: Three diagnostic plots accompany the record. The Cα contact map visualizes the tertiary structure as a 2D adjacency matrix (8 Å cutoff, sequence-local contacts suppressed). The Ramachandran plot shows the distribution of backbone (φ, ψ) torsions, with points in the α and β basins reflecting secondary structure content. The PAE plot shows AlphaFold's inter-residue confidence as a color matrix.

Q: What is the amino-acid chain?
A: Primary structure: the covalent order of the twenty standard amino acids along the backbone. Two proteins with the same sequence will (almost always) fold to the same structure; two with 30% identity often share a fold but not the details.

Q: What do the rendered images show?
A: The six renders are orthographic views along the three Cartesian axes in both directions. Representation (cartoon, sticks, or surface) and color scheme (sequence-rainbow or by-chain) vary across proteins so the training set covers all the common visualization conventions.